Protein AF-A0A2S9FQF7-F1 (afdb_monomer_lite)

Structure (mmCIF, N/CA/C/O backbone):
data_AF-A0A2S9FQF7-F1
#
_entry.id   AF-A0A2S9FQF7-F1
#
loop_
_atom_site.group_PDB
_atom_site.id
_atom_site.type_symbol
_atom_site.label_atom_id
_atom_site.label_alt_id
_atom_site.label_comp_id
_atom_site.label_asym_id
_atom_site.label_entity_id
_atom_site.label_seq_id
_atom_site.pdbx_PDB_ins_code
_atom_site.Cartn_x
_atom_site.Cartn_y
_atom_site.Cartn_z
_atom_site.occupancy
_atom_site.B_iso_or_equiv
_atom_site.auth_seq_id
_atom_site.auth_comp_id
_atom_site.auth_asym_id
_atom_site.auth_atom_id
_atom_site.pdbx_PDB_model_num
ATOM 1 N N . VAL A 1 1 ? 7.490 -9.701 -17.678 1.00 84.25 1 VAL A N 1
ATOM 2 C CA . VAL A 1 1 ? 7.982 -8.635 -18.579 1.00 84.25 1 VAL A CA 1
ATOM 3 C C . VAL A 1 1 ? 9.330 -9.000 -19.175 1.00 84.25 1 VAL A C 1
ATOM 5 O O . VAL A 1 1 ? 9.610 -8.605 -20.298 1.00 84.25 1 VAL A O 1
ATOM 8 N N . THR A 1 2 ? 10.166 -9.763 -18.462 1.00 87.25 2 THR A N 1
ATOM 9 C CA . THR A 1 2 ? 11.456 -10.255 -18.973 1.00 87.25 2 THR A CA 1
ATOM 10 C C . THR A 1 2 ? 11.333 -10.962 -20.324 1.00 87.25 2 THR A C 1
ATOM 12 O O . THR A 1 2 ? 12.147 -10.724 -21.203 1.00 87.25 2 THR A O 1
ATOM 15 N N . ASP A 1 3 ? 10.273 -11.741 -20.514 1.00 87.94 3 ASP A N 1
ATOM 16 C CA . ASP A 1 3 ? 9.877 -12.397 -21.762 1.00 87.94 3 ASP A CA 1
ATOM 17 C C . ASP A 1 3 ? 9.656 -11.412 -22.925 1.00 87.94 3 ASP A C 1
ATOM 19 O O . ASP A 1 3 ? 10.142 -11.621 -24.036 1.00 87.94 3 ASP A O 1
ATOM 23 N N . VAL A 1 4 ? 8.983 -10.291 -22.656 1.00 87.06 4 VAL A N 1
ATOM 24 C CA . VAL A 1 4 ? 8.785 -9.201 -23.623 1.00 87.06 4 VAL A CA 1
ATOM 25 C C . VAL A 1 4 ? 10.125 -8.536 -23.951 1.00 87.06 4 VAL A C 1
ATOM 27 O O . VAL A 1 4 ? 10.436 -8.311 -25.119 1.00 87.06 4 VAL A O 1
ATOM 30 N N . LEU A 1 5 ? 10.954 -8.260 -22.940 1.00 90.81 5 LEU A N 1
ATOM 31 C CA . LEU A 1 5 ? 12.264 -7.635 -23.141 1.00 90.81 5 LEU A CA 1
ATOM 32 C C . LEU A 1 5 ? 13.227 -8.544 -23.906 1.00 90.81 5 LEU A C 1
ATOM 34 O O . LEU A 1 5 ? 13.940 -8.069 -24.780 1.00 90.81 5 LEU A O 1
ATOM 38 N N . ASP A 1 6 ? 13.247 -9.843 -23.617 1.00 91.38 6 ASP A N 1
ATOM 39 C CA . ASP A 1 6 ? 14.060 -10.821 -24.342 1.00 91.38 6 ASP A CA 1
ATOM 40 C C . ASP A 1 6 ? 13.628 -10.942 -25.810 1.00 91.38 6 ASP A C 1
ATOM 42 O O . ASP A 1 6 ? 14.480 -11.095 -26.681 1.00 91.38 6 ASP A O 1
ATOM 46 N N . ARG A 1 7 ? 12.331 -10.788 -26.107 1.00 92.44 7 ARG A N 1
ATOM 47 C CA . ARG A 1 7 ? 11.813 -10.817 -27.480 1.00 92.44 7 ARG A CA 1
ATOM 48 C C . ARG A 1 7 ? 12.144 -9.560 -28.288 1.00 92.44 7 ARG A C 1
ATOM 50 O O . ARG A 1 7 ? 12.504 -9.680 -29.455 1.00 92.44 7 ARG A O 1
ATOM 57 N N . TYR A 1 8 ? 11.982 -8.371 -27.706 1.00 91.25 8 TYR A N 1
ATOM 58 C CA . TYR A 1 8 ? 12.083 -7.103 -28.448 1.00 91.25 8 TYR A CA 1
ATOM 59 C C . TYR A 1 8 ? 13.413 -6.363 -28.256 1.00 91.25 8 TYR A C 1
ATOM 61 O O . TYR A 1 8 ? 13.756 -5.507 -29.064 1.00 91.25 8 TYR A O 1
ATOM 69 N N . LEU A 1 9 ? 14.183 -6.703 -27.221 1.00 92.00 9 LEU A N 1
ATOM 70 C CA . LEU A 1 9 ? 15.508 -6.150 -26.927 1.00 92.00 9 LEU A CA 1
ATOM 71 C C . LEU A 1 9 ? 16.504 -7.288 -26.628 1.00 92.00 9 LEU A C 1
ATOM 73 O O . LEU A 1 9 ? 17.056 -7.332 -25.526 1.00 92.00 9 LEU A O 1
ATOM 77 N N . PRO A 1 10 ? 16.739 -8.223 -27.566 1.00 92.31 10 PRO A N 1
ATOM 78 C CA . PRO A 1 10 ? 17.434 -9.485 -27.286 1.00 92.31 10 PRO A CA 1
ATOM 79 C C . PRO A 1 10 ? 18.891 -9.304 -26.835 1.00 92.31 10 PRO A C 1
ATOM 81 O O . PRO A 1 10 ? 19.368 -10.050 -25.982 1.00 92.31 10 PRO A O 1
ATOM 84 N N . ASP A 1 11 ? 19.589 -8.292 -27.361 1.00 94.56 11 ASP A N 1
ATOM 85 C CA . ASP A 1 11 ? 20.960 -7.964 -26.959 1.00 94.56 11 ASP A CA 1
ATOM 86 C C . ASP A 1 11 ? 20.972 -7.294 -25.575 1.00 94.56 11 ASP A C 1
ATOM 88 O O . ASP A 1 11 ? 20.502 -6.165 -25.399 1.00 94.56 11 ASP A O 1
ATOM 92 N N . ARG A 1 12 ? 21.474 -8.025 -24.576 1.00 90.06 12 ARG A N 1
ATOM 93 C CA . ARG A 1 12 ? 21.433 -7.618 -23.167 1.00 90.06 12 ARG A CA 1
ATOM 94 C C . ARG A 1 12 ? 22.481 -6.574 -22.808 1.00 90.06 12 ARG A C 1
ATOM 96 O O . ARG A 1 12 ? 22.192 -5.743 -21.950 1.00 90.06 12 ARG A O 1
ATOM 103 N N . GLU A 1 13 ? 23.650 -6.602 -23.443 1.00 92.62 13 GLU A N 1
ATOM 104 C CA . GLU A 1 13 ? 24.691 -5.602 -23.196 1.00 92.62 13 GLU A CA 1
ATOM 105 C C . GLU A 1 13 ? 24.330 -4.294 -23.887 1.00 92.62 13 GLU A C 1
ATOM 107 O O . GLU A 1 13 ? 24.232 -3.252 -23.236 1.00 92.62 13 GLU A O 1
ATOM 112 N N . LYS A 1 14 ? 24.020 -4.352 -25.185 1.00 94.12 14 LYS A N 1
ATOM 113 C CA . LYS A 1 14 ? 23.706 -3.157 -25.971 1.00 94.12 14 LYS A CA 1
ATOM 114 C C . LYS A 1 14 ? 22.458 -2.435 -25.469 1.00 94.12 14 LYS A C 1
ATOM 116 O O . LYS A 1 14 ? 22.415 -1.207 -25.468 1.00 94.12 14 LYS A O 1
ATOM 121 N N . HIS A 1 15 ? 21.431 -3.174 -25.041 1.00 94.81 15 HIS A N 1
ATOM 122 C CA . HIS A 1 15 ? 20.164 -2.594 -24.584 1.00 94.81 15 HIS A CA 1
ATOM 123 C C . HIS A 1 15 ? 20.030 -2.533 -23.060 1.00 94.81 15 HIS A C 1
ATOM 125 O O . HIS A 1 15 ? 18.924 -2.305 -22.570 1.00 94.81 15 HIS A O 1
ATOM 131 N N . GLY A 1 16 ? 21.112 -2.723 -22.296 1.00 91.69 16 GLY A N 1
ATOM 132 C CA . GLY A 1 16 ? 21.058 -2.827 -20.833 1.00 91.69 16 GLY A CA 1
ATOM 133 C C . GLY A 1 16 ? 20.291 -1.681 -20.164 1.00 91.69 16 GLY A C 1
ATOM 134 O O . GLY A 1 16 ? 19.393 -1.925 -19.357 1.00 91.69 16 GLY A O 1
ATOM 135 N N . ALA A 1 17 ? 20.556 -0.437 -20.575 1.00 92.88 17 ALA A N 1
ATOM 136 C CA . ALA A 1 17 ? 19.869 0.745 -20.052 1.00 92.88 17 ALA A CA 1
ATOM 137 C C . ALA A 1 17 ? 18.356 0.747 -20.354 1.00 92.88 17 ALA A C 1
ATOM 139 O O . ALA A 1 17 ? 17.539 0.955 -19.455 1.00 92.88 17 ALA A O 1
ATOM 140 N N . LEU A 1 18 ? 17.965 0.455 -21.601 1.00 91.38 18 LEU A N 1
ATOM 141 C CA . LEU A 1 18 ? 16.556 0.392 -22.014 1.00 91.38 18 LEU A CA 1
ATOM 142 C C . LEU A 1 18 ? 15.813 -0.746 -21.309 1.00 91.38 18 LEU A C 1
ATOM 144 O O . LEU A 1 18 ? 14.698 -0.563 -20.821 1.00 91.38 18 LEU A O 1
ATOM 148 N N . ARG A 1 19 ? 16.452 -1.915 -21.208 1.00 93.19 19 ARG A N 1
ATOM 149 C CA . ARG A 1 19 ? 15.914 -3.078 -20.499 1.00 93.19 19 ARG A CA 1
ATOM 150 C C . ARG A 1 19 ? 15.702 -2.767 -19.019 1.00 93.19 19 ARG A C 1
ATOM 152 O O . ARG A 1 19 ? 14.656 -3.122 -18.484 1.00 93.19 19 ARG A O 1
ATOM 159 N N . GLY A 1 20 ? 16.642 -2.070 -18.378 1.00 90.25 20 GLY A N 1
ATOM 160 C CA . GLY A 1 20 ? 16.517 -1.617 -16.992 1.00 90.25 20 GLY A CA 1
ATOM 161 C C . GLY A 1 20 ? 15.345 -0.655 -16.790 1.00 90.25 20 GLY A C 1
ATOM 162 O O . GLY A 1 20 ? 14.513 -0.880 -15.912 1.00 90.25 20 GLY A O 1
ATOM 163 N N . MET A 1 21 ? 15.224 0.366 -17.644 1.00 90.12 21 MET A N 1
ATOM 164 C CA . MET A 1 21 ? 14.124 1.334 -17.583 1.00 90.12 21 MET A CA 1
ATOM 165 C C . MET A 1 21 ? 12.750 0.663 -17.742 1.00 90.12 21 MET A C 1
ATOM 167 O O . MET A 1 21 ? 11.840 0.912 -16.953 1.00 90.12 21 MET A O 1
ATOM 171 N N . LEU A 1 22 ? 12.592 -0.217 -18.734 1.00 90.31 22 LEU A N 1
ATOM 172 C CA . LEU A 1 22 ? 11.323 -0.907 -18.986 1.00 90.31 22 LEU A CA 1
ATOM 173 C C . LEU A 1 22 ? 10.995 -1.935 -17.895 1.00 90.31 22 LEU A C 1
ATOM 175 O O . LEU A 1 22 ? 9.836 -2.068 -17.508 1.00 90.31 22 LEU A O 1
ATOM 179 N N . ALA A 1 23 ? 12.000 -2.631 -17.356 1.00 90.00 23 ALA A N 1
ATOM 180 C CA . ALA A 1 23 ? 11.814 -3.522 -16.214 1.00 90.00 23 ALA A CA 1
ATOM 181 C C . ALA A 1 23 ? 11.375 -2.755 -14.959 1.00 90.00 23 ALA A C 1
ATOM 183 O O . ALA A 1 23 ? 10.501 -3.235 -14.243 1.00 90.00 23 ALA A O 1
ATOM 184 N N . PHE A 1 24 ? 11.930 -1.562 -14.722 1.00 86.88 24 PHE A N 1
ATOM 185 C CA . PHE A 1 24 ? 11.512 -0.678 -13.635 1.00 86.88 24 PHE A CA 1
ATOM 186 C C . PHE A 1 24 ? 10.059 -0.216 -13.803 1.00 86.88 24 PHE A C 1
ATOM 188 O O . PHE A 1 24 ? 9.262 -0.340 -12.875 1.00 86.88 24 PHE A O 1
ATOM 195 N N . LEU A 1 25 ? 9.684 0.244 -15.000 1.00 84.25 25 LEU A N 1
ATOM 196 C CA . LEU A 1 25 ? 8.301 0.627 -15.303 1.00 84.25 25 LEU A CA 1
ATOM 197 C C . LEU A 1 25 ? 7.319 -0.530 -15.063 1.00 84.25 25 LEU A C 1
ATOM 199 O O . LEU A 1 25 ? 6.244 -0.318 -14.511 1.00 84.25 25 LEU A O 1
ATOM 203 N N . ALA A 1 26 ? 7.712 -1.758 -15.405 1.00 85.44 26 ALA A N 1
ATOM 204 C CA . ALA A 1 26 ? 6.897 -2.962 -15.244 1.00 85.44 26 ALA A CA 1
ATOM 205 C C . ALA A 1 26 ? 6.657 -3.405 -13.792 1.00 85.44 26 ALA A C 1
ATOM 207 O O . ALA A 1 26 ? 5.813 -4.269 -13.552 1.00 85.44 26 ALA A O 1
ATOM 208 N N . VAL A 1 27 ? 7.417 -2.872 -12.834 1.00 85.31 27 VAL A N 1
ATOM 209 C CA . VAL A 1 27 ? 7.274 -3.195 -11.405 1.00 85.31 27 VAL A CA 1
ATOM 210 C C . VAL A 1 27 ? 6.912 -1.984 -10.558 1.00 85.31 27 VAL A C 1
ATOM 212 O O . VAL A 1 27 ? 6.760 -2.117 -9.342 1.00 85.31 27 VAL A O 1
ATOM 215 N N . ASN A 1 28 ? 6.744 -0.816 -11.180 1.00 73.69 28 ASN A N 1
ATOM 216 C CA . ASN A 1 28 ? 6.356 0.399 -10.486 1.00 73.69 28 ASN A CA 1
ATOM 217 C C . ASN A 1 28 ? 5.028 0.155 -9.750 1.00 73.69 28 ASN A C 1
ATOM 219 O O . ASN A 1 28 ? 4.066 -0.319 -10.350 1.00 73.69 28 ASN A O 1
ATOM 223 N N . THR A 1 29 ? 4.993 0.438 -8.444 1.00 65.06 29 THR A N 1
ATOM 224 C CA . THR A 1 29 ? 3.861 0.199 -7.521 1.00 65.06 29 THR A CA 1
ATOM 225 C C . THR A 1 29 ? 3.534 -1.268 -7.193 1.00 65.06 29 THR A C 1
ATOM 227 O O . THR A 1 29 ? 2.534 -1.543 -6.534 1.00 65.06 29 THR A O 1
ATOM 230 N N . THR A 1 30 ? 4.387 -2.224 -7.577 1.00 68.81 30 THR A N 1
ATOM 231 C CA . THR A 1 30 ? 4.217 -3.650 -7.246 1.00 68.81 30 THR A CA 1
ATOM 232 C C . THR A 1 30 ? 5.274 -4.123 -6.242 1.00 68.81 30 THR A C 1
ATOM 234 O O . THR A 1 30 ? 6.409 -3.659 -6.270 1.00 68.81 30 THR A O 1
ATOM 237 N N . TYR A 1 31 ? 4.940 -5.089 -5.375 1.00 75.00 31 TYR A N 1
ATOM 238 C CA . TYR A 1 31 ? 5.922 -5.700 -4.458 1.00 7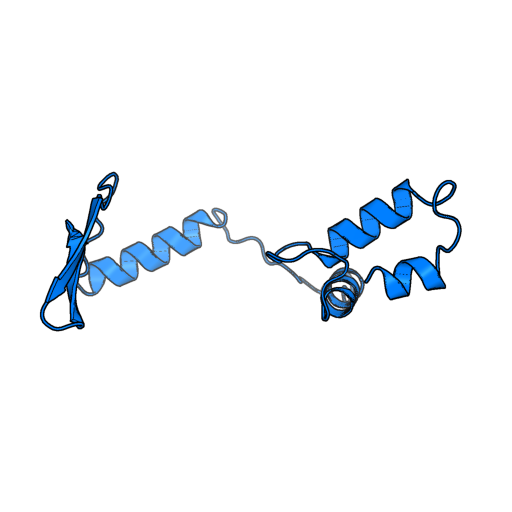5.00 31 TYR A CA 1
ATOM 239 C C . TYR A 1 31 ? 6.802 -6.776 -5.127 1.00 75.00 31 TYR A C 1
ATOM 241 O O . TYR A 1 31 ? 7.662 -7.371 -4.481 1.00 75.00 31 TYR A O 1
ATOM 249 N N . ARG A 1 32 ? 6.552 -7.089 -6.406 1.00 80.50 32 ARG A N 1
ATOM 250 C CA . ARG A 1 32 ? 7.104 -8.259 -7.102 1.00 80.50 32 ARG A CA 1
ATOM 251 C C . ARG A 1 32 ? 8.125 -7.854 -8.170 1.00 80.50 32 ARG A C 1
ATOM 253 O O . ARG A 1 32 ? 8.131 -6.726 -8.644 1.00 80.50 32 ARG A O 1
ATOM 260 N N . GLY A 1 33 ? 8.987 -8.792 -8.569 1.00 87.31 33 GLY A N 1
ATOM 261 C CA . GLY A 1 33 ? 10.032 -8.551 -9.574 1.00 87.31 33 GLY A CA 1
ATOM 262 C C . GLY A 1 33 ? 9.544 -8.633 -11.034 1.00 87.31 33 GLY A C 1
ATOM 263 O O . GLY A 1 33 ? 8.478 -9.195 -11.298 1.00 87.31 33 GLY A O 1
ATOM 264 N N . PRO A 1 34 ? 10.351 -8.173 -12.012 1.00 84.12 34 PRO A N 1
ATOM 265 C CA . PRO A 1 34 ? 9.973 -8.070 -13.435 1.00 84.12 34 PRO A CA 1
ATOM 266 C C . PRO A 1 34 ? 9.791 -9.423 -14.155 1.00 84.12 34 PRO A C 1
ATOM 268 O O . PRO A 1 34 ? 9.169 -9.508 -15.221 1.00 84.12 34 PRO A O 1
ATOM 271 N N . ALA A 1 35 ? 10.301 -10.507 -13.568 1.00 87.88 35 ALA A N 1
ATOM 272 C CA . ALA A 1 35 ? 10.068 -11.869 -14.047 1.00 87.88 35 ALA A CA 1
ATOM 273 C C . ALA A 1 35 ? 8.720 -12.449 -13.579 1.00 87.88 35 ALA A C 1
ATOM 275 O O . ALA A 1 35 ? 8.312 -13.512 -14.037 1.00 87.88 35 ALA A O 1
ATOM 276 N N . THR A 1 36 ? 8.012 -11.768 -12.676 1.00 87.62 36 THR A N 1
ATOM 277 C CA . THR A 1 36 ? 6.768 -12.292 -12.111 1.00 87.62 36 THR A CA 1
ATOM 278 C C . THR A 1 36 ? 5.630 -12.234 -13.133 1.00 87.62 36 THR A C 1
ATOM 280 O O . THR A 1 36 ? 5.490 -11.202 -13.809 1.00 87.62 36 THR A O 1
ATOM 283 N N . PRO A 1 37 ? 4.779 -13.278 -13.235 1.00 81.19 37 PRO A N 1
ATOM 284 C CA . PRO A 1 37 ? 3.576 -13.231 -14.061 1.00 81.19 37 PRO A CA 1
ATOM 285 C C . PRO A 1 37 ? 2.715 -11.999 -13.747 1.00 81.19 37 PRO A C 1
ATOM 287 O O . PRO A 1 37 ? 2.533 -11.640 -12.584 1.00 81.19 37 PRO A O 1
ATOM 290 N N . GLY A 1 38 ? 2.216 -11.332 -14.791 1.00 75.12 38 GLY A N 1
ATOM 291 C CA . GLY A 1 38 ? 1.414 -10.103 -14.686 1.00 75.12 38 GLY A CA 1
ATOM 292 C C . GLY A 1 38 ? 2.196 -8.787 -14.813 1.00 75.12 38 GLY A C 1
ATOM 293 O O . GLY A 1 38 ? 1.608 -7.771 -15.167 1.00 75.12 38 GLY A O 1
ATOM 294 N N . SER A 1 39 ? 3.523 -8.789 -14.648 1.00 80.19 39 SER A N 1
ATOM 295 C CA . SER A 1 39 ? 4.365 -7.577 -14.791 1.00 80.19 39 SER A CA 1
ATOM 296 C C . SER A 1 39 ? 4.296 -6.913 -16.177 1.00 80.19 39 SER A C 1
ATOM 298 O O . SER A 1 39 ? 4.457 -5.703 -16.304 1.00 80.19 39 SER A O 1
ATOM 300 N N . ALA A 1 40 ? 4.017 -7.677 -17.239 1.00 81.25 40 ALA A N 1
ATOM 301 C CA . ALA A 1 40 ? 3.835 -7.117 -18.581 1.00 81.25 40 ALA A CA 1
ATOM 302 C C . ALA A 1 40 ? 2.574 -6.237 -18.689 1.00 81.25 40 ALA A C 1
ATOM 304 O O . ALA A 1 40 ? 2.580 -5.261 -19.432 1.00 81.25 40 ALA A O 1
ATOM 305 N N . ALA A 1 41 ? 1.523 -6.536 -17.916 1.00 77.44 41 ALA A N 1
ATOM 306 C CA . ALA A 1 41 ? 0.312 -5.719 -17.876 1.00 77.44 41 ALA A CA 1
ATOM 307 C C . ALA A 1 41 ? 0.562 -4.373 -17.180 1.00 77.44 41 ALA A C 1
ATOM 309 O O . ALA A 1 41 ? 0.064 -3.351 -17.637 1.00 77.44 41 ALA A O 1
ATOM 310 N N . ALA A 1 42 ? 1.390 -4.353 -16.130 1.00 76.19 42 ALA A N 1
ATOM 311 C CA . ALA A 1 42 ? 1.817 -3.113 -15.479 1.00 76.19 42 ALA A CA 1
ATOM 312 C C . ALA A 1 42 ? 2.651 -2.229 -16.424 1.00 76.19 42 ALA A C 1
ATOM 314 O O . ALA A 1 42 ? 2.421 -1.024 -16.499 1.00 76.19 42 ALA A O 1
ATOM 315 N N . LEU A 1 43 ? 3.555 -2.830 -17.212 1.00 80.50 43 LEU A N 1
ATOM 316 C CA . LEU A 1 43 ? 4.273 -2.107 -18.266 1.00 80.50 43 LEU A CA 1
ATOM 317 C C . LEU A 1 43 ? 3.310 -1.540 -19.318 1.00 80.50 43 LEU A C 1
ATOM 319 O O . LEU A 1 43 ? 3.418 -0.370 -19.674 1.00 80.50 43 LEU A O 1
ATOM 323 N N . ALA A 1 44 ? 2.368 -2.355 -19.802 1.00 80.31 44 ALA A 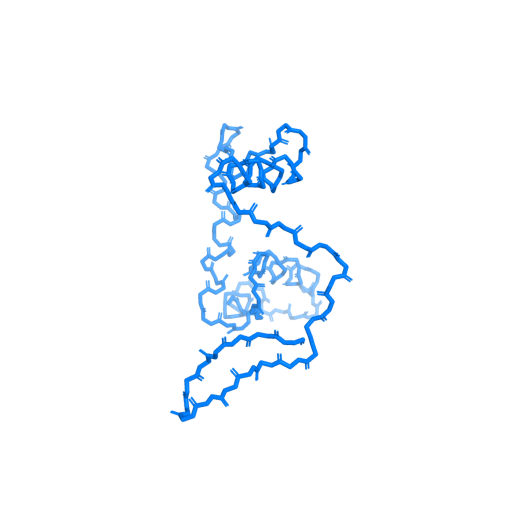N 1
ATOM 324 C CA . ALA A 1 44 ? 1.376 -1.923 -20.781 1.00 80.31 44 ALA A CA 1
ATOM 325 C C . ALA A 1 44 ? 0.530 -0.761 -20.245 1.00 80.31 44 ALA A C 1
ATOM 327 O O . ALA A 1 44 ? 0.360 0.224 -20.948 1.00 80.31 44 ALA A O 1
ATOM 328 N N . PHE A 1 45 ? 0.084 -0.823 -18.988 1.00 74.00 45 PHE A N 1
ATOM 329 C CA . PHE A 1 45 ? -0.630 0.269 -18.325 1.00 74.00 45 PHE A CA 1
ATOM 330 C C . PHE A 1 45 ? 0.203 1.557 -18.253 1.00 74.00 45 PHE A C 1
ATOM 332 O O . PHE A 1 45 ? -0.306 2.632 -18.554 1.00 74.00 45 PHE A O 1
ATOM 339 N N . GLY A 1 46 ? 1.491 1.455 -17.907 1.00 71.44 46 GLY A N 1
ATOM 340 C CA . GLY A 1 46 ? 2.393 2.610 -17.863 1.00 71.44 46 GLY A CA 1
ATOM 341 C C . GLY A 1 46 ? 2.668 3.243 -19.233 1.00 71.44 46 GLY A C 1
ATOM 342 O O . GLY A 1 46 ? 2.901 4.446 -19.306 1.00 71.44 46 GLY A O 1
ATOM 343 N N . LEU A 1 47 ? 2.632 2.454 -20.311 1.00 76.12 47 LEU A N 1
ATOM 344 C CA . LEU A 1 47 ? 2.830 2.928 -21.688 1.00 76.12 47 LEU A CA 1
ATOM 345 C C . LEU A 1 47 ? 1.531 3.382 -22.365 1.00 76.12 47 LEU A C 1
ATOM 347 O O . LEU A 1 47 ? 1.577 4.189 -23.288 1.00 76.12 47 LEU A O 1
ATOM 351 N N . ALA A 1 48 ? 0.383 2.876 -21.921 1.00 70.81 48 ALA A N 1
ATOM 352 C CA . ALA A 1 48 ? -0.919 3.122 -22.528 1.00 70.81 48 ALA A CA 1
ATOM 353 C C . ALA A 1 48 ? -1.564 4.439 -22.071 1.00 70.81 48 ALA A C 1
ATOM 355 O O . ALA A 1 48 ? -2.788 4.486 -21.995 1.00 70.81 48 ALA A O 1
ATOM 356 N N . VAL A 1 49 ? -0.782 5.487 -21.754 1.00 64.19 49 VAL A N 1
ATOM 357 C CA . VAL A 1 49 ? -1.322 6.802 -21.353 1.00 64.19 49 VAL A CA 1
ATOM 358 C C . VAL A 1 49 ? -2.251 7.314 -22.468 1.00 64.19 49 VAL A C 1
ATOM 360 O O . VAL A 1 49 ? -1.751 7.595 -23.556 1.00 64.19 49 VAL A O 1
ATOM 363 N N . PRO A 1 50 ? -3.581 7.385 -22.241 1.00 57.81 50 PRO A N 1
ATOM 364 C CA . PRO A 1 50 ? -4.540 7.466 -23.350 1.00 57.81 50 PRO A CA 1
ATOM 365 C C . PRO A 1 50 ? -4.469 8.721 -24.230 1.00 57.81 50 PRO A C 1
ATOM 367 O O . PRO A 1 50 ? -4.874 8.645 -25.380 1.00 57.81 50 PRO A O 1
ATOM 370 N N . ASP A 1 51 ? -3.962 9.843 -23.728 1.00 65.06 51 ASP A N 1
ATOM 371 C CA . ASP A 1 51 ? -3.683 11.098 -24.437 1.00 65.06 51 ASP A CA 1
ATOM 372 C C . ASP A 1 51 ? -3.239 12.140 -23.385 1.00 65.06 51 ASP A C 1
ATOM 374 O O . ASP A 1 51 ? -3.092 11.832 -22.199 1.00 65.06 51 ASP A O 1
ATOM 378 N N . GLU A 1 52 ? -3.038 13.388 -23.803 1.00 55.62 52 GLU A N 1
ATOM 379 C CA . GLU A 1 52 ? -2.710 14.540 -22.949 1.00 55.62 52 GLU A CA 1
ATOM 380 C C . GLU A 1 52 ? -3.773 14.865 -21.872 1.00 55.62 52 GLU A C 1
ATOM 382 O O . GLU A 1 52 ? -3.453 15.521 -20.878 1.00 55.62 52 GLU A O 1
ATOM 387 N N . ASN A 1 53 ? -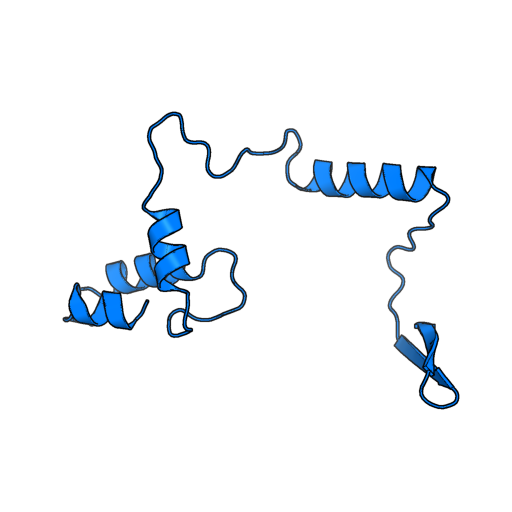5.005 14.356 -21.997 1.00 56.97 53 ASN A N 1
ATOM 388 C CA . ASN A 1 53 ? -6.072 14.501 -20.999 1.00 56.97 53 ASN A CA 1
ATOM 389 C C . ASN A 1 53 ? -6.153 13.319 -20.027 1.00 56.97 53 ASN A C 1
ATOM 391 O O . ASN A 1 53 ? -6.814 13.397 -18.981 1.00 56.97 53 ASN A O 1
ATOM 395 N N . ALA A 1 54 ? -5.479 12.217 -20.332 1.00 56.09 54 ALA A N 1
ATOM 396 C CA . ALA A 1 54 ? -5.577 11.007 -19.556 1.00 56.09 54 ALA A CA 1
ATOM 397 C C . ALA A 1 54 ? -4.715 11.067 -18.289 1.00 56.09 54 ALA A C 1
ATOM 399 O O . ALA A 1 54 ? -3.529 10.735 -18.245 1.00 56.09 54 ALA A O 1
ATOM 400 N N . THR A 1 55 ? -5.346 11.495 -17.200 1.00 54.94 55 THR A N 1
ATOM 401 C CA . THR A 1 55 ? -4.712 11.609 -15.887 1.00 54.94 55 THR A CA 1
ATOM 402 C C . THR A 1 55 ? -4.667 10.235 -15.209 1.00 54.94 55 THR A C 1
ATOM 404 O O . THR A 1 55 ? -5.528 9.912 -14.394 1.00 54.94 55 THR A O 1
ATOM 407 N N . LEU A 1 56 ? -3.662 9.411 -15.526 1.00 57.12 56 LEU A N 1
ATOM 408 C CA . LEU A 1 56 ? -3.465 8.110 -14.858 1.00 57.12 56 LEU A CA 1
ATOM 409 C C . LEU A 1 56 ? -3.278 8.255 -13.338 1.00 57.12 56 LEU A C 1
ATOM 411 O O . LEU A 1 56 ? -3.677 7.383 -12.573 1.00 57.12 56 LEU A O 1
ATOM 415 N N . ILE A 1 57 ? -2.691 9.372 -12.893 1.00 56.66 57 ILE A N 1
ATOM 416 C CA . ILE A 1 57 ? -2.491 9.698 -11.479 1.00 56.66 57 ILE A CA 1
ATOM 417 C C . ILE A 1 57 ? -2.870 11.161 -11.260 1.00 56.66 57 ILE A C 1
ATOM 419 O O . ILE A 1 57 ? -2.157 12.074 -11.680 1.00 56.66 57 ILE A O 1
ATOM 423 N N . LYS A 1 58 ? -3.984 11.403 -10.567 1.00 61.12 58 LYS A N 1
ATOM 424 C CA . LYS A 1 58 ? -4.290 12.739 -10.048 1.00 61.12 58 LYS A CA 1
ATOM 425 C C . LYS A 1 58 ? -3.501 12.946 -8.764 1.00 61.12 58 LYS A C 1
ATOM 427 O O . LYS A 1 58 ? -3.646 12.193 -7.804 1.00 61.12 58 LYS A O 1
ATOM 432 N N . LYS A 1 59 ? -2.659 13.979 -8.742 1.00 64.12 59 LYS A N 1
ATOM 433 C CA . LYS A 1 59 ? -2.013 14.416 -7.503 1.00 64.12 59 LYS A CA 1
ATOM 434 C C . LYS A 1 59 ? -3.094 14.964 -6.576 1.00 64.12 59 LYS A C 1
ATOM 436 O O . LYS A 1 59 ? -3.827 15.877 -6.955 1.00 64.12 59 LYS A O 1
ATOM 441 N N . PHE A 1 60 ? -3.187 14.424 -5.368 1.00 73.06 60 PHE A N 1
ATOM 442 C CA . PHE A 1 60 ? -4.046 14.999 -4.341 1.00 73.06 60 PHE A CA 1
ATOM 443 C C . PHE A 1 60 ? -3.518 16.381 -3.950 1.00 73.06 60 PHE A C 1
ATOM 445 O O . PHE A 1 60 ? -2.310 16.576 -3.780 1.00 73.06 60 PHE A O 1
ATOM 452 N N . ARG A 1 61 ? -4.419 17.356 -3.804 1.00 80.38 61 ARG A N 1
ATOM 453 C CA . ARG A 1 61 ? -4.078 18.643 -3.191 1.00 80.38 61 ARG A CA 1
ATOM 454 C C . ARG A 1 61 ? -3.614 18.364 -1.757 1.00 80.38 61 ARG A C 1
ATOM 456 O O . ARG A 1 61 ? -4.347 17.738 -1.007 1.00 80.38 61 ARG A O 1
ATOM 463 N N . GLY A 1 62 ? -2.400 18.792 -1.406 1.00 83.25 62 GLY A N 1
ATOM 464 C CA . GLY A 1 62 ? -1.764 18.435 -0.126 1.00 83.25 62 GLY A CA 1
ATOM 465 C C . GLY A 1 62 ? -0.999 17.101 -0.135 1.00 83.25 62 GLY A C 1
ATOM 466 O O . GLY A 1 62 ? -0.472 16.689 0.893 1.00 83.25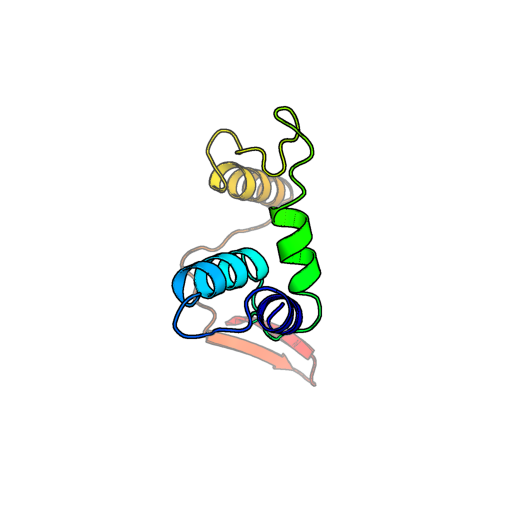 62 GLY A O 1
ATOM 467 N N . GLY A 1 63 ? -0.885 16.432 -1.289 1.00 83.38 63 GLY A N 1
ATOM 468 C CA . GLY A 1 63 ? -0.168 15.163 -1.431 1.00 83.38 63 GLY A CA 1
ATOM 469 C C . GLY A 1 63 ? -0.901 13.973 -0.802 1.00 83.38 63 GLY A C 1
ATOM 470 O O . GLY A 1 63 ? -2.059 14.073 -0.405 1.00 83.38 63 GLY A O 1
ATOM 471 N N . MET A 1 64 ? -0.223 12.825 -0.707 1.00 82.88 64 MET A N 1
ATOM 472 C CA . MET A 1 64 ? -0.807 11.603 -0.123 1.00 82.88 64 MET A CA 1
ATOM 473 C C . MET A 1 64 ? -1.184 11.759 1.357 1.00 82.88 64 MET A C 1
ATOM 475 O O . MET A 1 64 ? -2.110 11.093 1.815 1.00 82.88 64 MET A O 1
ATOM 479 N N . GLY A 1 65 ? -0.520 12.670 2.080 1.00 84.56 65 GLY A N 1
ATOM 480 C CA . GLY A 1 65 ? -0.839 12.987 3.475 1.00 84.56 65 GLY A CA 1
ATOM 481 C C . GLY A 1 65 ? -2.289 13.438 3.668 1.00 84.56 65 GLY A C 1
ATOM 482 O O . GLY A 1 65 ? -2.925 13.025 4.633 1.00 84.56 65 GLY A O 1
ATOM 483 N N . ALA A 1 66 ? -2.848 14.176 2.701 1.00 89.62 66 ALA A N 1
ATOM 484 C CA . ALA A 1 66 ? -4.239 14.629 2.743 1.00 89.62 66 ALA A CA 1
ATOM 485 C C . ALA A 1 66 ? -5.241 13.461 2.758 1.00 89.62 66 ALA A C 1
ATOM 487 O O . ALA A 1 66 ? -6.284 13.543 3.403 1.00 89.62 66 ALA A O 1
ATOM 488 N N . VAL A 1 67 ? -4.918 12.349 2.089 1.00 89.81 67 VAL A N 1
ATOM 489 C CA . VAL A 1 67 ? -5.764 11.146 2.087 1.00 89.81 67 VAL A CA 1
ATOM 490 C C . VAL A 1 67 ? -5.715 10.463 3.450 1.00 89.81 67 VAL A C 1
ATOM 492 O O . VAL A 1 67 ? -6.756 10.151 4.022 1.00 89.81 67 VAL A O 1
ATOM 495 N N . THR A 1 68 ? -4.515 10.252 3.996 1.00 92.25 68 THR A N 1
ATOM 496 C CA . THR A 1 68 ? -4.357 9.616 5.312 1.00 92.25 68 THR A CA 1
ATOM 497 C C . THR A 1 68 ? -4.955 10.458 6.436 1.00 92.25 68 THR A C 1
ATOM 499 O O . THR A 1 68 ? -5.542 9.907 7.361 1.00 92.25 68 THR A O 1
ATOM 502 N N . GLU A 1 69 ? -4.859 11.784 6.339 1.00 95.56 69 GLU A N 1
ATOM 503 C CA . GLU A 1 69 ? -5.455 12.709 7.300 1.00 95.56 69 GLU A CA 1
ATOM 504 C C . GLU A 1 69 ? -6.984 12.684 7.238 1.00 95.56 69 GLU A C 1
ATOM 506 O O . GLU A 1 69 ? -7.634 12.594 8.276 1.00 95.56 69 GLU A O 1
ATOM 511 N N . HIS A 1 70 ? -7.566 12.666 6.035 1.00 94.62 70 HIS A N 1
ATOM 512 C CA . HIS A 1 70 ? -9.012 12.538 5.877 1.00 94.62 70 HIS A CA 1
ATOM 513 C C . HIS A 1 70 ? -9.543 11.222 6.467 1.00 94.62 70 HIS A C 1
ATOM 515 O O . HIS A 1 70 ? -10.531 11.221 7.200 1.00 94.62 70 HIS A O 1
ATOM 521 N N . LEU A 1 71 ? -8.853 10.106 6.214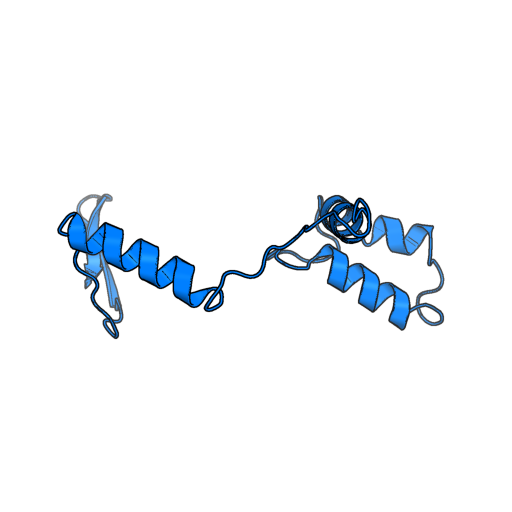 1.00 96.69 71 LEU A N 1
ATOM 522 C CA . LEU A 1 71 ? -9.205 8.811 6.804 1.00 96.69 71 LEU A CA 1
ATOM 523 C C . LEU A 1 71 ? -9.102 8.830 8.331 1.00 96.69 71 LEU A C 1
ATOM 525 O O . LEU A 1 71 ? -9.989 8.309 9.006 1.00 96.69 71 LEU A O 1
ATOM 529 N N . LEU A 1 72 ? -8.053 9.450 8.878 1.00 97.50 72 LEU A N 1
ATOM 530 C CA . LEU A 1 72 ? -7.898 9.609 10.320 1.00 97.50 72 LEU A CA 1
ATOM 531 C C . LEU A 1 72 ? -9.061 10.404 10.922 1.00 97.50 72 LEU A C 1
ATOM 533 O O . LEU A 1 72 ? -9.629 9.966 11.916 1.00 97.50 72 LEU A O 1
ATOM 537 N N . GLN A 1 73 ? -9.444 11.524 10.306 1.00 97.88 73 GLN A N 1
ATOM 538 C CA . GLN A 1 73 ? -10.577 12.341 10.752 1.00 97.88 73 GLN A CA 1
ATOM 539 C C . GLN A 1 73 ? -11.891 11.555 10.745 1.00 97.88 73 GLN A C 1
ATOM 541 O O . GLN A 1 73 ? -12.656 11.633 11.701 1.00 97.88 73 GLN A O 1
ATOM 546 N N . MET A 1 74 ? -12.154 10.776 9.690 1.00 98.38 74 MET A N 1
ATOM 547 C CA . MET A 1 74 ? -13.346 9.926 9.627 1.00 98.38 74 MET A CA 1
ATOM 548 C C . MET A 1 74 ? -13.342 8.856 10.723 1.00 98.38 74 MET A C 1
ATOM 550 O O . MET A 1 74 ? -14.359 8.634 11.377 1.00 98.38 74 MET A O 1
ATOM 554 N N . PHE A 1 75 ? -12.202 8.198 10.932 1.00 98.06 75 PHE A N 1
ATOM 555 C CA . PHE A 1 75 ? -12.053 7.152 11.939 1.00 98.06 75 PHE A CA 1
ATOM 556 C C . PHE A 1 75 ? -12.250 7.691 13.360 1.00 98.06 75 PHE A C 1
ATOM 558 O O . PHE A 1 75 ? -12.994 7.097 14.139 1.00 98.06 75 PHE A O 1
ATOM 565 N N . THR A 1 76 ? -11.648 8.836 13.692 1.00 98.06 76 THR A N 1
ATOM 566 C CA . THR A 1 76 ? -11.802 9.457 15.016 1.00 98.06 76 THR A CA 1
ATOM 567 C C . THR A 1 76 ? -13.197 10.031 15.224 1.00 98.06 76 THR A C 1
ATOM 569 O O . THR A 1 76 ? -13.749 9.888 16.313 1.00 98.06 76 THR A O 1
ATOM 572 N N . ALA A 1 77 ? -13.823 10.599 14.188 1.00 98.12 77 ALA A N 1
ATOM 573 C CA . ALA A 1 77 ? -15.218 11.041 14.243 1.00 98.12 77 ALA A CA 1
ATOM 574 C C . ALA A 1 77 ? -16.196 9.882 14.509 1.00 98.12 77 ALA A C 1
ATOM 576 O O . ALA A 1 77 ? -17.226 10.084 15.147 1.00 98.12 77 ALA A O 1
ATOM 577 N N . ALA A 1 78 ? -15.860 8.664 14.075 1.00 98.25 78 ALA A N 1
ATOM 578 C CA . ALA A 1 78 ? -16.609 7.448 14.388 1.00 98.25 78 ALA A CA 1
ATOM 579 C C . ALA A 1 78 ? -16.279 6.850 15.776 1.00 98.25 78 ALA A C 1
ATOM 581 O O . ALA A 1 78 ? -16.784 5.780 16.112 1.00 98.25 78 ALA A O 1
ATOM 582 N N . GLY A 1 79 ? -15.443 7.515 16.584 1.00 98.38 79 GLY A N 1
ATOM 583 C CA . GLY A 1 79 ? -15.046 7.072 17.925 1.00 98.38 79 GLY A CA 1
ATOM 584 C C . GLY A 1 79 ? -13.794 6.191 17.970 1.00 98.38 79 GLY A C 1
ATOM 585 O O . GLY A 1 79 ? -13.482 5.627 19.016 1.00 98.38 79 GLY A O 1
ATOM 586 N N . GLY A 1 80 ? -13.073 6.050 16.857 1.00 97.88 80 GLY A N 1
ATOM 587 C CA . GLY A 1 80 ? -11.812 5.319 16.806 1.00 97.88 80 GLY A CA 1
ATOM 588 C C . GLY A 1 80 ? -10.656 6.052 17.499 1.00 97.88 80 GLY A C 1
ATOM 589 O O . GLY A 1 80 ? -10.547 7.276 17.435 1.00 97.88 80 GLY A O 1
ATOM 590 N N . GLU A 1 81 ? -9.740 5.297 18.111 1.00 97.50 81 GLU A N 1
ATOM 591 C CA . GLU A 1 81 ? -8.515 5.828 18.724 1.00 97.50 81 GLU A CA 1
ATOM 592 C C . GLU A 1 81 ? -7.276 5.482 17.892 1.00 97.50 81 GLU A C 1
ATOM 594 O O . GLU A 1 81 ? -7.018 4.314 17.595 1.00 97.50 81 GLU A O 1
ATOM 599 N N . LEU A 1 82 ? -6.459 6.489 17.564 1.00 96.00 82 LEU A N 1
ATOM 600 C CA . LEU A 1 82 ? -5.139 6.285 16.967 1.00 96.00 82 LEU A CA 1
ATOM 601 C C . LEU A 1 82 ? -4.050 6.436 18.033 1.00 96.00 82 LEU A C 1
ATOM 603 O O . LEU A 1 82 ? -3.857 7.517 18.588 1.00 96.00 82 LEU A O 1
ATOM 607 N N . ARG A 1 83 ? -3.281 5.368 18.264 1.00 96.25 83 ARG A N 1
ATOM 608 C CA . ARG A 1 83 ? -2.107 5.381 19.147 1.00 96.25 83 ARG A CA 1
ATOM 609 C C . ARG A 1 83 ? -0.833 5.403 18.313 1.00 96.25 83 ARG A C 1
ATOM 611 O O . ARG A 1 83 ? -0.487 4.426 17.654 1.00 96.25 83 ARG A O 1
ATOM 618 N N . LEU A 1 84 ? -0.153 6.545 18.310 1.00 96.19 84 LEU A N 1
ATOM 619 C CA . LEU A 1 84 ? 1.114 6.726 17.605 1.00 96.19 84 LEU A CA 1
ATOM 620 C C . LEU A 1 84 ? 2.296 6.412 18.517 1.00 96.19 84 LEU A C 1
ATOM 622 O O . LEU A 1 84 ? 2.228 6.605 19.727 1.00 96.19 84 LEU A O 1
ATOM 626 N N . ARG A 1 85 ? 3.414 5.992 17.911 1.00 96.50 85 ARG A N 1
ATOM 627 C CA . ARG A 1 85 ? 4.656 5.635 18.628 1.00 96.50 85 ARG A CA 1
ATOM 628 C C . ARG A 1 85 ? 4.454 4.517 19.662 1.00 96.50 85 ARG A C 1
ATOM 630 O O . ARG A 1 85 ? 5.217 4.407 20.614 1.00 96.50 85 ARG A O 1
ATOM 637 N N . SER A 1 86 ? 3.446 3.678 19.451 1.00 96.75 86 SER A N 1
ATOM 638 C CA . SER A 1 86 ? 3.148 2.505 20.268 1.00 96.75 86 SER A CA 1
ATOM 639 C C . SER A 1 86 ? 3.572 1.259 19.498 1.00 96.75 86 SER A C 1
ATOM 641 O O . SER A 1 86 ? 2.859 0.800 18.609 1.00 96.75 86 SER A O 1
ATOM 643 N N . LYS A 1 87 ? 4.775 0.753 19.779 1.00 96.94 87 LYS A N 1
ATOM 644 C CA . LYS A 1 87 ? 5.266 -0.486 19.170 1.00 96.94 87 LYS A CA 1
ATOM 645 C C . LYS A 1 87 ? 4.529 -1.668 19.801 1.00 96.94 87 LYS A C 1
ATOM 647 O O . LYS A 1 87 ? 4.544 -1.788 21.016 1.00 96.94 87 LYS A O 1
ATOM 652 N N . VAL A 1 88 ? 3.938 -2.526 18.972 1.00 97.44 88 VAL A N 1
ATOM 653 C CA . VAL A 1 88 ? 3.412 -3.825 19.411 1.00 97.44 88 VAL A CA 1
ATOM 654 C C . VAL A 1 88 ? 4.586 -4.790 19.571 1.00 97.44 88 VAL A C 1
ATOM 656 O O . VAL A 1 88 ? 5.365 -4.977 18.632 1.00 97.44 88 VAL A O 1
ATOM 659 N N . GLU A 1 89 ? 4.731 -5.365 20.757 1.00 97.81 89 GLU A N 1
ATOM 660 C CA . GLU A 1 89 ? 5.748 -6.358 21.102 1.00 97.81 89 GLU A CA 1
ATOM 661 C C . GLU A 1 89 ? 5.251 -7.777 20.837 1.00 97.81 89 GLU A C 1
ATOM 663 O O . GLU A 1 89 ? 6.024 -8.627 20.393 1.00 97.81 89 GLU A O 1
ATOM 668 N N . GLU A 1 90 ? 3.960 -8.028 21.071 1.00 97.38 90 GLU A N 1
ATOM 669 C CA . GLU A 1 90 ? 3.390 -9.369 20.999 1.00 97.38 90 GLU A CA 1
ATOM 670 C C . GLU A 1 90 ? 1.907 -9.369 20.595 1.00 97.38 90 GLU A C 1
ATOM 672 O O . GLU A 1 90 ? 1.129 -8.494 20.980 1.00 97.38 90 GLU A O 1
ATOM 677 N N . ILE A 1 91 ? 1.498 -10.395 19.838 1.00 97.94 91 ILE A N 1
ATOM 678 C CA . ILE A 1 91 ? 0.087 -10.715 19.578 1.00 97.94 91 ILE A CA 1
ATOM 679 C C . ILE A 1 91 ? -0.351 -11.767 20.595 1.00 97.94 91 ILE A C 1
ATOM 681 O O . ILE A 1 91 ? 0.217 -12.856 20.647 1.00 97.94 91 ILE A O 1
ATOM 685 N N . LEU A 1 92 ? -1.385 -11.464 21.375 1.00 98.31 92 LEU A N 1
ATOM 686 C CA . LEU A 1 92 ? -1.888 -12.351 22.419 1.00 98.31 92 LEU A CA 1
ATOM 687 C C . LEU A 1 92 ? -2.864 -13.370 21.821 1.00 98.31 92 LEU A C 1
ATOM 689 O O . LEU A 1 92 ? -3.799 -12.996 21.106 1.00 98.31 92 LEU A O 1
ATOM 693 N N . VAL A 1 93 ? -2.655 -14.654 22.123 1.00 98.31 93 VAL A N 1
ATOM 694 C CA . VAL A 1 93 ? -3.473 -15.767 21.619 1.00 98.31 93 VAL A CA 1
ATOM 695 C C . VAL A 1 93 ? -3.904 -16.666 22.773 1.00 98.31 93 VAL A C 1
ATOM 697 O O . VAL A 1 93 ? -3.074 -17.103 23.565 1.00 98.31 93 VAL A O 1
ATOM 700 N N . VAL A 1 94 ? -5.199 -16.974 22.843 1.00 97.50 94 VAL A N 1
ATOM 701 C CA . VAL A 1 94 ? -5.790 -17.910 23.811 1.00 97.50 94 VAL A CA 1
ATOM 702 C C . VAL A 1 94 ? -6.633 -18.917 23.041 1.00 97.50 94 VAL A C 1
ATOM 704 O O . VAL A 1 94 ? -7.416 -18.526 22.175 1.00 97.50 94 VAL A O 1
ATOM 707 N N . ASP A 1 95 ? -6.429 -20.210 23.297 1.00 95.75 95 ASP A N 1
ATOM 708 C CA . ASP A 1 95 ? -7.136 -21.311 2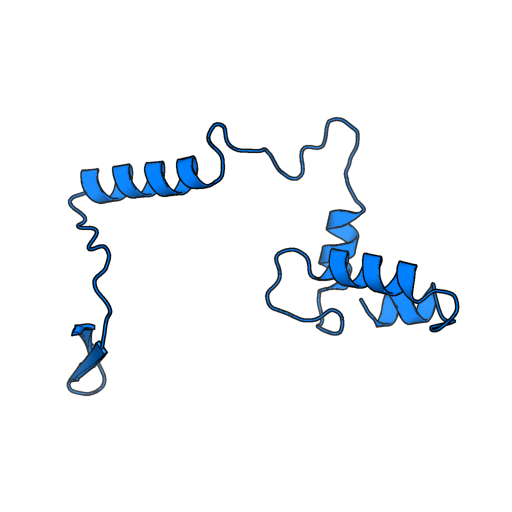2.623 1.00 95.75 95 ASP A CA 1
ATOM 709 C C . ASP A 1 95 ? -7.129 -21.197 21.085 1.00 95.75 95 ASP A C 1
ATOM 711 O O . ASP A 1 95 ? -8.116 -21.457 20.396 1.00 95.75 95 ASP A O 1
ATOM 715 N N . GLY A 1 96 ? -5.999 -20.744 20.530 1.00 96.88 96 GLY A N 1
ATOM 716 C CA . GLY A 1 96 ? -5.819 -20.554 19.089 1.00 96.88 96 GLY A CA 1
ATOM 717 C C . GLY A 1 96 ? -6.522 -19.325 18.494 1.00 96.88 96 GLY A C 1
ATOM 718 O O . GLY A 1 96 ? -6.543 -19.187 17.272 1.00 96.88 96 GLY A O 1
ATOM 719 N N . ARG A 1 97 ? -7.084 -18.419 19.310 1.00 97.50 97 ARG A N 1
ATOM 720 C CA . ARG A 1 97 ? -7.726 -17.171 18.854 1.00 97.50 97 ARG A CA 1
ATOM 721 C C . ARG A 1 97 ? -6.981 -15.936 19.351 1.00 97.50 97 ARG A C 1
ATOM 723 O O . ARG A 1 97 ? -6.570 -15.879 20.505 1.00 97.50 97 ARG A O 1
ATOM 730 N N . VAL A 1 98 ? -6.850 -14.928 18.486 1.00 97.88 98 VAL A N 1
ATOM 731 C CA . VAL A 1 98 ? -6.264 -13.628 18.849 1.00 97.88 98 VAL A CA 1
ATOM 732 C C . VAL A 1 98 ? -7.191 -12.902 19.821 1.00 97.88 98 VAL A C 1
ATOM 734 O O . VAL A 1 98 ? -8.374 -12.726 19.529 1.00 97.88 98 VAL A O 1
ATOM 737 N N . THR A 1 99 ? -6.646 -12.467 20.955 1.00 97.94 99 THR A N 1
ATOM 738 C CA . THR A 1 99 ? -7.382 -11.741 22.003 1.00 97.94 99 THR A CA 1
ATOM 739 C C . THR A 1 99 ? -6.928 -10.295 22.165 1.00 97.94 99 THR A C 1
ATOM 741 O O . THR A 1 99 ? -7.654 -9.492 22.745 1.00 97.94 99 THR A O 1
ATOM 744 N N . GLY A 1 100 ? -5.761 -9.931 21.630 1.00 97.50 100 GLY A N 1
ATOM 745 C CA . GLY A 1 100 ? -5.261 -8.565 21.692 1.00 97.50 100 GLY A CA 1
ATOM 746 C C . GLY A 1 100 ? -3.807 -8.439 21.263 1.00 97.50 100 GLY A C 1
ATOM 747 O O . GLY A 1 100 ? -3.231 -9.343 20.657 1.00 97.50 100 GLY A O 1
ATOM 748 N N . VAL A 1 101 ? -3.223 -7.294 21.599 1.00 97.50 101 VAL A N 1
ATOM 749 C CA . VAL A 1 101 ? -1.809 -6.980 21.391 1.00 97.50 101 VAL A CA 1
ATOM 750 C C . VAL A 1 101 ? -1.243 -6.344 22.655 1.00 97.50 101 VAL A C 1
ATOM 752 O O . VAL A 1 101 ? -1.974 -5.652 23.370 1.00 97.50 101 VAL A O 1
ATOM 755 N N . ARG A 1 102 ? 0.038 -6.585 22.920 1.00 94.88 102 ARG A N 1
ATOM 756 C CA . ARG A 1 102 ? 0.815 -5.912 23.961 1.00 94.88 102 ARG A CA 1
ATOM 757 C C . ARG A 1 102 ? 1.958 -5.146 23.323 1.00 94.88 102 ARG A C 1
ATOM 759 O O . ARG A 1 102 ? 2.599 -5.719 22.415 1.00 94.88 102 ARG A O 1
#

Secondary structure (DSSP, 8-state):
-HHHHHHHS--TTTTHHHHHHHHHHTTTT-SS-TTSTTHHHHHHHHH---STT--SSPPPTT-HHHHHHHHHHHHHHTT-----S-----EEEETTEEEEE-

Radius of gyration: 21.82 Å; chains: 1; bounding box: 41×40×52 Å

Foldseek 3Di:
DVVVCCVPVVDCVVCVVVSVVLQCQLCVPHPDGSPDPPSVVSSCLSVPQPDPPRCPDDADDVGPVVVVVVVVVVCVVVVHDDDPPDDFPDFDDDPRDTDGTD

Sequence (102 aa):
VTDVLDRYLPDREKHGALRGMLAFLAVNTTYRGPATPGSAAALAFGLAVPDENATLIKKFRGGMGAVTEHLLQMFTAAGGELRLRSKVEEILVVDGRVTGVR

pLDDT: mean 86.12, std 12.38, range [54.94, 98.38]